Protein AF-A0A5K1GRT5-F1 (afdb_monomer)

Organism: NCBI:txid210225

Secondary structure (DSSP, 8-state):
-HHHHHHHHHHHHHHHHHTS-GGGPPP---S--S--SSHHHHHHHHHHHHHHHT-HHHHHTSHHHHHH-TTGGG---SSHHHHHHHHHHHHHHHHHHHHHHHHHHHHHSS--HHHHHHHHHHHHHHHHHHHHHHHHHHHHHH--

Structure (mmCIF, N/CA/C/O backbone):
data_AF-A0A5K1GRT5-F1
#
_entry.id   AF-A0A5K1GRT5-F1
#
loop_
_atom_site.group_PDB
_atom_site.id
_atom_site.type_symbol
_atom_site.label_atom_id
_atom_site.label_alt_id
_atom_site.label_comp_id
_atom_site.label_asym_id
_atom_site.label_entity_id
_atom_site.label_seq_id
_atom_site.pdbx_PDB_ins_code
_atom_site.Cartn_x
_atom_site.Cartn_y
_atom_site.Cartn_z
_atom_site.occupancy
_atom_site.B_iso_or_equiv
_atom_site.auth_seq_id
_atom_site.auth_comp_id
_atom_site.auth_asym_id
_atom_site.auth_atom_id
_atom_site.pdbx_PDB_model_num
ATOM 1 N N . MET A 1 1 ? 14.344 4.093 -20.153 1.00 50.66 1 MET A N 1
ATOM 2 C CA . MET A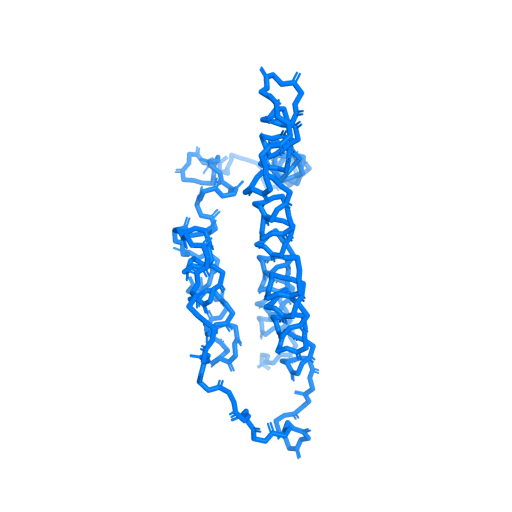 1 1 ? 13.006 4.709 -20.269 1.00 50.66 1 MET A CA 1
ATOM 3 C C . MET A 1 1 ? 11.951 3.637 -20.514 1.00 50.66 1 MET A C 1
ATOM 5 O O . MET A 1 1 ? 11.027 3.585 -19.725 1.00 50.66 1 MET A O 1
ATOM 9 N N . GLU A 1 2 ? 12.114 2.744 -21.501 1.00 59.03 2 GLU A N 1
ATOM 10 C CA . GLU A 1 2 ? 11.151 1.644 -21.741 1.00 59.03 2 GLU A CA 1
ATOM 11 C C . GLU A 1 2 ? 11.091 0.626 -20.584 1.00 59.03 2 GLU A C 1
ATOM 13 O O . GLU A 1 2 ? 10.009 0.327 -20.102 1.00 59.03 2 GLU A O 1
ATOM 18 N N . GLU A 1 3 ? 12.230 0.176 -20.042 1.00 65.88 3 GLU A N 1
ATOM 19 C CA . GLU A 1 3 ? 12.238 -0.909 -19.036 1.00 65.88 3 GLU A CA 1
ATOM 20 C C . GLU A 1 3 ? 11.541 -0.564 -17.704 1.00 65.88 3 GLU A C 1
ATOM 22 O O . GLU A 1 3 ? 10.914 -1.422 -17.088 1.00 65.88 3 GLU A O 1
ATOM 27 N N . THR A 1 4 ? 11.628 0.686 -17.242 1.00 69.12 4 THR A N 1
ATOM 28 C CA . THR A 1 4 ? 11.018 1.128 -15.975 1.00 69.12 4 THR A CA 1
ATOM 29 C C . THR A 1 4 ? 9.521 1.378 -16.120 1.00 69.12 4 THR A C 1
ATOM 31 O O . THR A 1 4 ? 8.760 1.078 -15.205 1.00 69.12 4 THR A O 1
ATOM 34 N N . ASP A 1 5 ? 9.096 1.894 -17.275 1.00 74.94 5 ASP A N 1
ATOM 35 C CA . ASP A 1 5 ? 7.680 2.066 -17.607 1.00 74.94 5 ASP A CA 1
ATOM 36 C C . ASP A 1 5 ? 7.002 0.702 -17.803 1.00 74.94 5 ASP A C 1
ATOM 38 O O . ASP A 1 5 ? 5.934 0.447 -17.250 1.00 74.94 5 ASP A O 1
ATOM 42 N N . GLU A 1 6 ? 7.674 -0.232 -18.483 1.00 81.25 6 GLU A N 1
ATOM 43 C CA . GLU A 1 6 ? 7.229 -1.622 -18.604 1.00 81.25 6 GLU A CA 1
ATOM 44 C C . GLU A 1 6 ? 7.130 -2.318 -17.240 1.00 81.25 6 GLU A C 1
ATOM 46 O O . GLU A 1 6 ? 6.136 -2.994 -16.973 1.00 81.25 6 GLU A O 1
ATOM 51 N N . PHE A 1 7 ? 8.109 -2.113 -16.353 1.00 81.38 7 PHE A N 1
ATOM 52 C CA . PHE A 1 7 ? 8.089 -2.644 -14.988 1.00 81.38 7 PHE A CA 1
ATOM 53 C C . PHE A 1 7 ? 6.919 -2.089 -14.163 1.00 81.38 7 PHE A C 1
ATOM 55 O O . PHE A 1 7 ? 6.160 -2.850 -13.563 1.00 81.38 7 PHE A O 1
ATOM 62 N N . VAL A 1 8 ? 6.713 -0.770 -14.165 1.00 82.25 8 VAL A N 1
ATOM 63 C CA . VAL A 1 8 ? 5.574 -0.136 -13.478 1.00 82.25 8 VAL A CA 1
ATOM 64 C C . VAL A 1 8 ? 4.254 -0.653 -14.043 1.00 82.25 8 VAL A C 1
ATOM 66 O O . VAL A 1 8 ? 3.364 -1.052 -13.288 1.00 82.25 8 VAL A O 1
ATOM 69 N N . ARG A 1 9 ? 4.146 -0.736 -15.370 1.00 85.31 9 ARG A N 1
ATOM 70 C CA . ARG A 1 9 ? 2.968 -1.268 -16.050 1.00 85.31 9 ARG A CA 1
ATOM 71 C C . ARG A 1 9 ? 2.695 -2.724 -15.681 1.00 85.31 9 ARG A C 1
ATOM 73 O O . ARG A 1 9 ? 1.536 -3.115 -15.528 1.00 85.31 9 ARG A O 1
ATOM 80 N N . GLU A 1 10 ? 3.733 -3.539 -15.537 1.00 85.62 10 GLU A N 1
ATOM 81 C CA . GLU A 1 10 ? 3.611 -4.922 -15.083 1.00 85.62 10 GLU A CA 1
ATOM 82 C C . GLU A 1 10 ? 3.020 -4.992 -13.669 1.00 85.62 10 GLU A C 1
ATOM 84 O O . GLU A 1 10 ? 2.064 -5.739 -13.434 1.00 85.62 10 GLU A O 1
ATOM 89 N N . LEU A 1 11 ? 3.531 -4.174 -12.749 1.00 85.12 11 LEU A N 1
ATOM 90 C CA . LEU A 1 11 ? 3.060 -4.100 -11.366 1.00 85.12 11 LEU A CA 1
ATOM 91 C C . LEU A 1 11 ? 1.596 -3.648 -11.279 1.00 85.12 11 LEU A C 1
ATOM 93 O O . LEU A 1 11 ? 0.799 -4.272 -10.574 1.00 85.12 11 LEU A O 1
ATOM 97 N N . GLU A 1 12 ? 1.206 -2.628 -12.046 1.00 87.12 12 GLU A N 1
ATOM 98 C CA . GLU A 1 12 ? -0.188 -2.178 -12.153 1.00 87.12 12 GLU A CA 1
ATOM 99 C C . GLU A 1 12 ? -1.119 -3.309 -12.610 1.00 87.12 12 GLU A C 1
ATOM 101 O O . GLU A 1 12 ? -2.167 -3.560 -12.006 1.00 87.12 12 GLU A O 1
ATOM 106 N N . LEU A 1 13 ? -0.734 -4.029 -13.670 1.00 87.44 13 LEU A N 1
ATOM 107 C CA . LEU A 1 13 ? -1.527 -5.134 -14.208 1.00 87.44 13 LEU A CA 1
ATOM 108 C C . LEU A 1 13 ? -1.648 -6.288 -13.210 1.00 87.44 13 LEU A C 1
ATOM 110 O O . LEU A 1 13 ? -2.700 -6.933 -13.145 1.00 87.44 13 LEU A O 1
ATOM 114 N N . ARG A 1 14 ? -0.598 -6.560 -12.431 1.00 87.38 14 ARG A N 1
ATOM 115 C CA . ARG A 1 14 ? -0.609 -7.573 -11.367 1.00 87.38 14 ARG A CA 1
ATOM 116 C C . ARG A 1 14 ? -1.555 -7.190 -10.236 1.00 87.38 14 ARG A C 1
ATOM 118 O O . ARG A 1 14 ? -2.437 -7.981 -9.903 1.00 87.38 14 ARG A O 1
ATOM 125 N N . LEU A 1 15 ? -1.473 -5.959 -9.736 1.00 86.75 15 LEU A N 1
ATOM 126 C CA . LEU A 1 15 ? -2.410 -5.445 -8.732 1.00 86.75 15 LEU A CA 1
ATOM 127 C C . LEU A 1 15 ? -3.862 -5.497 -9.228 1.00 86.75 15 LEU A C 1
ATOM 129 O O . LEU A 1 15 ? -4.752 -5.943 -8.501 1.00 86.75 15 LEU A O 1
ATOM 133 N N . LEU A 1 16 ? -4.109 -5.134 -10.490 1.00 85.88 16 LEU A N 1
ATOM 134 C CA . LEU A 1 16 ? -5.443 -5.216 -11.082 1.00 85.88 16 LEU A CA 1
ATOM 135 C C . LEU A 1 16 ? -5.965 -6.660 -11.121 1.00 85.88 16 LEU A C 1
ATOM 137 O O . LEU A 1 16 ? -7.137 -6.900 -10.825 1.00 85.88 16 LEU A O 1
ATOM 141 N N . ARG A 1 17 ? -5.116 -7.650 -11.425 1.00 84.31 17 ARG A N 1
ATOM 142 C CA . ARG A 1 17 ? -5.506 -9.073 -11.396 1.00 84.31 17 ARG A CA 1
ATOM 143 C C . ARG A 1 17 ? -5.926 -9.537 -10.003 1.00 84.31 17 ARG A C 1
ATOM 145 O O . ARG A 1 17 ? -6.807 -10.392 -9.912 1.00 84.31 17 ARG A O 1
ATOM 152 N N . CYS A 1 18 ? -5.365 -8.973 -8.934 1.00 81.81 18 CYS A N 1
ATOM 153 C CA . CYS A 1 18 ? -5.755 -9.314 -7.562 1.00 81.81 18 CYS A CA 1
ATOM 154 C C . CYS A 1 18 ? -7.216 -8.945 -7.254 1.00 81.81 18 CYS A C 1
ATOM 156 O O . CYS A 1 18 ? -7.860 -9.638 -6.465 1.00 81.81 18 CYS A O 1
ATOM 158 N N . SER A 1 19 ? -7.766 -7.932 -7.934 1.00 79.56 19 SER A N 1
ATOM 159 C CA . SER A 1 19 ? -9.181 -7.542 -7.827 1.00 79.56 19 SER A CA 1
ATOM 160 C C . SER A 1 19 ? -10.150 -8.503 -8.532 1.00 79.56 19 SER A C 1
ATOM 162 O O . SER A 1 19 ? -11.360 -8.444 -8.312 1.00 79.56 19 SER A O 1
ATOM 164 N N . LEU A 1 20 ? -9.643 -9.412 -9.375 1.00 80.44 20 LEU A N 1
ATOM 165 C CA . LEU A 1 20 ? -10.467 -10.394 -10.072 1.00 80.44 20 LEU A CA 1
ATOM 166 C C . LEU A 1 20 ? -10.720 -11.628 -9.191 1.00 80.44 20 LEU A C 1
ATOM 168 O O . LEU A 1 20 ? -9.821 -12.075 -8.463 1.00 80.44 20 LEU A O 1
ATOM 172 N N . PRO A 1 21 ? -11.914 -12.245 -9.294 1.00 74.56 21 PRO A N 1
ATOM 173 C CA . PRO A 1 21 ? -12.200 -13.486 -8.589 1.00 74.56 21 PRO A CA 1
ATOM 174 C C . PRO A 1 21 ? -11.215 -14.587 -9.020 1.00 74.56 21 PRO A C 1
ATOM 176 O O . PRO A 1 21 ? -10.859 -14.637 -10.202 1.00 74.56 21 PRO A O 1
ATOM 179 N N . PRO A 1 22 ? -10.810 -15.501 -8.113 1.00 71.06 22 PRO A N 1
ATOM 180 C CA . PRO A 1 22 ? -9.784 -16.515 -8.382 1.00 71.06 22 PRO A CA 1
ATOM 181 C C . PRO A 1 22 ? -10.032 -17.314 -9.667 1.00 71.06 22 PRO A C 1
ATOM 183 O O . PRO A 1 22 ? -9.111 -17.544 -10.442 1.00 71.06 22 PRO A O 1
ATOM 186 N N . SER A 1 23 ? -11.295 -17.640 -9.955 1.00 67.06 23 SER A N 1
ATOM 187 C CA . SER A 1 23 ? -11.719 -18.394 -11.144 1.00 67.06 23 SER A CA 1
ATOM 188 C C . SER A 1 23 ? -11.493 -17.669 -12.477 1.00 67.06 23 SER A C 1
ATOM 190 O O . SER A 1 23 ? -11.604 -18.288 -13.531 1.00 67.06 23 SER A O 1
ATOM 192 N N . ARG A 1 24 ? -11.238 -16.355 -12.452 1.00 68.19 24 ARG A N 1
ATOM 193 C CA . ARG A 1 24 ? -10.983 -15.515 -13.634 1.00 68.19 24 ARG A CA 1
ATOM 194 C C . ARG A 1 24 ? -9.557 -14.974 -13.675 1.00 68.19 24 ARG A C 1
ATOM 196 O O . ARG A 1 24 ? -9.246 -14.197 -14.576 1.00 68.19 24 ARG A O 1
ATOM 203 N N . ARG A 1 25 ? -8.699 -15.344 -12.719 1.00 66.50 25 ARG A N 1
ATOM 204 C CA . ARG A 1 25 ? -7.303 -14.907 -12.726 1.00 66.50 25 ARG A CA 1
ATOM 205 C C . ARG A 1 25 ? -6.548 -15.697 -13.796 1.00 66.50 25 ARG A C 1
ATOM 207 O O . ARG A 1 25 ? -6.466 -16.920 -13.682 1.00 66.50 25 ARG A O 1
ATOM 214 N N . PRO A 1 26 ? -6.010 -15.042 -14.838 1.00 65.06 26 PRO A N 1
ATOM 215 C CA . PRO A 1 26 ? -5.103 -15.727 -15.745 1.00 65.06 26 PRO A CA 1
ATOM 216 C C . PRO A 1 26 ? -3.877 -16.214 -14.951 1.00 65.06 26 PRO A C 1
ATOM 218 O O . PRO A 1 26 ? -3.469 -15.525 -14.008 1.00 65.06 26 PRO A O 1
ATOM 221 N N . PRO A 1 27 ? -3.287 -17.376 -15.293 1.00 62.34 27 PRO A N 1
ATOM 222 C CA . PRO A 1 27 ? -2.042 -17.817 -14.670 1.00 62.34 27 PRO A CA 1
ATOM 223 C C . PRO A 1 27 ? -1.005 -16.708 -14.834 1.00 62.34 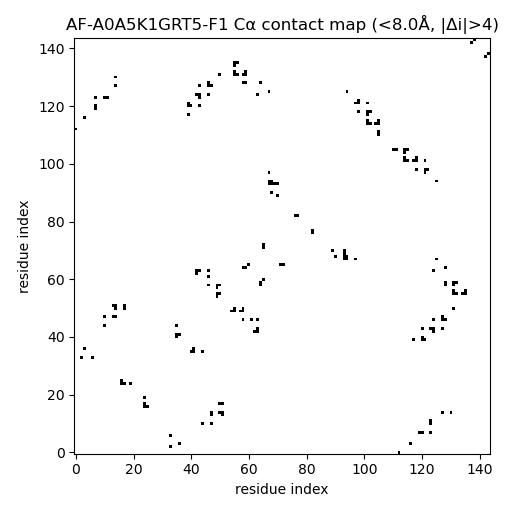27 PRO A C 1
ATOM 225 O O . PRO A 1 27 ? -0.859 -16.192 -15.943 1.00 62.34 27 PRO A O 1
ATOM 228 N N . SER A 1 28 ? -0.339 -16.310 -13.742 1.00 59.66 28 SER A N 1
ATOM 229 C CA . SER A 1 28 ? 0.689 -15.269 -13.812 1.00 59.66 28 SER A CA 1
ATOM 230 C C . SER A 1 28 ? 1.786 -15.747 -14.765 1.00 59.66 28 SER A C 1
ATOM 232 O O . SER A 1 28 ? 2.448 -16.740 -14.458 1.00 59.66 28 SER A O 1
ATOM 234 N N . PRO A 1 29 ? 1.982 -15.102 -15.929 1.00 57.09 29 PRO A N 1
ATOM 235 C CA . PRO A 1 29 ? 3.020 -15.525 -16.864 1.00 57.09 29 PRO A CA 1
ATOM 236 C C . PRO A 1 29 ? 4.430 -15.157 -16.377 1.00 57.09 29 PRO A C 1
ATOM 238 O O . PRO A 1 29 ? 5.411 -15.540 -17.010 1.00 57.09 29 PRO A O 1
ATOM 241 N N . TYR A 1 30 ? 4.536 -14.402 -15.280 1.00 52.34 30 TYR A N 1
ATOM 242 C CA . TYR A 1 30 ? 5.727 -13.640 -14.944 1.00 52.34 30 TYR A CA 1
ATOM 243 C C . TYR A 1 30 ? 6.129 -13.912 -13.492 1.00 52.34 30 TYR A C 1
ATOM 245 O O . TYR A 1 30 ? 5.559 -13.375 -12.548 1.00 52.34 30 TYR A O 1
ATOM 253 N N . ALA A 1 31 ? 7.109 -14.798 -13.320 1.00 51.56 31 ALA A N 1
ATOM 254 C CA . ALA A 1 31 ? 8.131 -14.565 -12.312 1.00 51.56 31 ALA A CA 1
ATOM 255 C C . ALA A 1 31 ? 9.073 -13.534 -12.950 1.00 51.56 31 ALA A C 1
ATOM 257 O O . ALA A 1 31 ? 9.633 -13.822 -14.012 1.00 51.56 31 ALA A O 1
ATOM 258 N N . SER A 1 32 ? 9.128 -12.328 -12.383 1.00 54.44 32 SER A N 1
ATOM 259 C CA . SER A 1 32 ? 9.747 -11.120 -12.937 1.00 54.44 32 SER A CA 1
ATOM 260 C C . SER A 1 32 ? 11.070 -11.420 -13.659 1.00 54.44 32 SER A C 1
ATOM 262 O O . SER A 1 32 ? 12.031 -11.904 -13.061 1.00 54.44 32 SER A O 1
ATOM 264 N N . ARG A 1 33 ? 11.113 -11.183 -14.980 1.00 51.31 33 ARG A N 1
ATOM 265 C CA . ARG A 1 33 ? 12.360 -11.199 -15.780 1.00 51.31 33 ARG A CA 1
ATOM 266 C C . ARG A 1 33 ? 13.061 -9.839 -15.786 1.00 51.31 33 ARG A C 1
ATOM 268 O O . ARG A 1 33 ? 14.157 -9.719 -16.323 1.00 51.31 33 ARG A O 1
ATOM 275 N N . THR A 1 34 ? 12.431 -8.835 -15.203 1.00 54.69 34 THR A N 1
ATOM 276 C CA . THR A 1 34 ? 12.922 -7.476 -15.028 1.00 54.69 34 THR A CA 1
ATOM 277 C C . THR A 1 34 ? 13.705 -7.421 -13.720 1.00 54.69 34 THR A C 1
ATOM 279 O O . THR A 1 34 ? 13.170 -7.681 -12.644 1.00 54.69 34 THR A O 1
ATOM 282 N N . ASN A 1 35 ? 15.012 -7.156 -13.814 1.00 54.75 35 ASN A N 1
ATOM 283 C CA . ASN A 1 35 ? 15.827 -6.890 -12.631 1.00 54.75 35 ASN A CA 1
ATOM 284 C C . ASN A 1 35 ? 15.221 -5.664 -11.933 1.00 54.75 35 ASN A C 1
ATOM 286 O O . ASN A 1 35 ? 15.104 -4.626 -12.588 1.00 54.75 35 ASN A O 1
ATOM 290 N N . PRO A 1 36 ? 14.833 -5.747 -10.649 1.00 56.53 36 PRO A N 1
ATOM 291 C CA . PRO A 1 36 ? 14.323 -4.585 -9.941 1.00 56.53 36 PRO A CA 1
ATOM 292 C C . PRO A 1 36 ? 15.392 -3.492 -9.994 1.00 56.53 36 PRO A C 1
ATOM 294 O O . PRO A 1 36 ? 16.538 -3.708 -9.592 1.00 56.53 36 PRO A O 1
ATOM 297 N N . ALA A 1 37 ? 15.028 -2.339 -10.552 1.00 55.81 37 ALA A N 1
ATOM 298 C CA . ALA A 1 37 ? 15.912 -1.197 -10.754 1.00 55.81 37 ALA A CA 1
ATOM 299 C C . ALA A 1 37 ? 16.226 -0.495 -9.414 1.00 55.81 37 ALA A C 1
ATOM 301 O O . ALA A 1 37 ? 15.839 0.647 -9.188 1.00 55.81 37 ALA A O 1
ATOM 302 N N . GLY A 1 38 ? 16.893 -1.198 -8.494 1.00 67.25 38 GLY A N 1
ATOM 303 C CA . GLY A 1 38 ? 17.284 -0.702 -7.174 1.00 67.25 38 GLY A CA 1
ATOM 304 C C . GLY A 1 38 ? 16.491 -1.290 -6.001 1.00 67.25 38 GLY A C 1
ATOM 305 O O . GLY A 1 38 ? 15.596 -2.121 -6.160 1.00 67.25 38 GLY A O 1
ATOM 306 N N . SER A 1 39 ? 16.842 -0.848 -4.788 1.00 77.69 39 SER A N 1
ATOM 307 C CA . SER A 1 39 ? 16.275 -1.339 -3.521 1.00 77.69 39 SER A CA 1
ATOM 308 C C . SER A 1 39 ? 14.762 -1.119 -3.407 1.00 77.69 39 SER A C 1
ATOM 310 O O . SER A 1 39 ? 14.060 -1.985 -2.891 1.00 77.69 39 SER A O 1
ATOM 312 N N . LEU A 1 40 ? 14.246 -0.005 -3.934 1.00 80.06 40 LEU A N 1
ATOM 313 C CA . LEU A 1 40 ? 12.813 0.308 -3.957 1.00 80.06 40 LEU A CA 1
ATOM 314 C C . LEU A 1 40 ? 12.022 -0.619 -4.890 1.00 80.06 40 LEU A C 1
ATOM 316 O O . LEU A 1 40 ? 10.913 -1.023 -4.545 1.00 80.06 40 LEU A O 1
ATOM 320 N N . GLY A 1 41 ? 12.607 -1.033 -6.018 1.00 81.25 41 GLY A N 1
ATOM 321 C CA . GLY A 1 41 ? 11.993 -2.017 -6.914 1.00 81.25 41 GLY A CA 1
ATOM 322 C C . GLY A 1 41 ? 11.797 -3.377 -6.237 1.00 81.25 41 GLY A C 1
ATOM 323 O O . GLY A 1 41 ? 10.728 -3.972 -6.359 1.00 81.25 41 GLY A O 1
ATOM 324 N N . CYS A 1 42 ? 12.784 -3.835 -5.456 1.00 84.12 42 CYS A N 1
ATOM 325 C CA . CYS A 1 42 ? 12.667 -5.070 -4.670 1.00 84.12 42 CYS A CA 1
ATOM 326 C C . CYS A 1 42 ? 11.530 -4.991 -3.643 1.00 84.12 42 CYS A C 1
ATOM 328 O O . CYS A 1 42 ? 10.769 -5.945 -3.500 1.00 84.12 42 CYS A O 1
ATOM 330 N N . LEU A 1 43 ? 11.402 -3.850 -2.957 1.00 87.06 43 LEU A N 1
ATOM 331 C CA . LEU A 1 43 ? 10.352 -3.626 -1.959 1.00 87.06 43 LEU A CA 1
ATOM 332 C C . LEU A 1 43 ? 8.951 -3.670 -2.581 1.00 87.06 43 LEU A C 1
ATOM 334 O O . LEU A 1 43 ? 8.038 -4.252 -1.998 1.00 87.06 43 LEU A O 1
ATOM 338 N N . VAL A 1 44 ? 8.777 -3.087 -3.773 1.00 88.19 44 VAL A N 1
ATOM 339 C CA . VAL A 1 44 ? 7.500 -3.158 -4.501 1.00 88.19 44 VAL A CA 1
ATOM 340 C C . VAL A 1 44 ? 7.171 -4.588 -4.898 1.00 88.19 44 VAL A C 1
ATOM 342 O O . VAL A 1 44 ? 6.043 -5.033 -4.705 1.00 88.19 44 VAL A O 1
ATOM 345 N N . GLU A 1 45 ? 8.142 -5.305 -5.454 1.00 88.00 45 GLU A N 1
ATOM 346 C CA . GLU A 1 45 ? 7.956 -6.684 -5.900 1.00 88.00 45 GLU A CA 1
ATOM 347 C C . GLU A 1 45 ? 7.539 -7.609 -4.756 1.00 88.00 45 GLU A C 1
ATOM 349 O O . GLU A 1 45 ? 6.573 -8.371 -4.873 1.00 88.00 45 GLU A O 1
ATOM 354 N N . GLU A 1 46 ? 8.214 -7.491 -3.612 1.00 89.75 46 GLU A N 1
ATOM 355 C CA . GLU A 1 46 ? 7.854 -8.221 -2.403 1.00 89.75 46 GLU A CA 1
ATOM 356 C C . GLU A 1 46 ? 6.422 -7.894 -1.967 1.00 89.75 46 GLU A C 1
ATOM 358 O O . GLU A 1 46 ? 5.609 -8.806 -1.776 1.00 89.75 46 GLU A O 1
ATOM 363 N N . LEU A 1 47 ? 6.083 -6.605 -1.892 1.00 91.06 47 LEU A N 1
ATOM 364 C CA . LEU A 1 47 ? 4.765 -6.143 -1.474 1.00 91.06 47 LEU A CA 1
ATOM 365 C C . LEU A 1 47 ? 3.652 -6.656 -2.402 1.00 91.06 47 LEU A C 1
ATOM 367 O O . LEU A 1 47 ? 2.644 -7.183 -1.928 1.00 91.06 47 LEU A O 1
ATOM 371 N N . VAL A 1 48 ? 3.838 -6.566 -3.722 1.00 90.06 48 VAL A N 1
ATOM 372 C CA . VAL A 1 48 ? 2.874 -7.079 -4.709 1.00 90.06 48 VAL A CA 1
ATOM 373 C C . VAL A 1 48 ? 2.744 -8.598 -4.601 1.00 90.06 48 VAL A C 1
ATOM 375 O O . VAL A 1 48 ? 1.626 -9.113 -4.649 1.00 90.06 48 VAL A O 1
ATOM 378 N N . SER A 1 49 ? 3.842 -9.322 -4.364 1.00 89.31 49 SER A N 1
ATOM 379 C CA . SER A 1 49 ? 3.798 -10.777 -4.178 1.00 89.31 49 SER A CA 1
ATOM 380 C C . SER A 1 49 ? 2.973 -11.199 -2.951 1.00 89.31 49 SER A C 1
ATOM 382 O O . SER A 1 49 ? 2.283 -12.221 -2.989 1.00 89.31 49 SER A O 1
ATOM 384 N N . LEU A 1 50 ? 3.001 -10.412 -1.866 1.00 90.69 50 LEU A N 1
ATOM 385 C CA . LEU A 1 50 ? 2.182 -10.646 -0.671 1.00 90.69 50 LEU A CA 1
ATOM 386 C C . LEU A 1 50 ? 0.698 -10.395 -0.960 1.00 90.69 50 LEU A C 1
ATOM 388 O O . LEU A 1 50 ? -0.153 -11.193 -0.560 1.00 90.69 50 LEU A O 1
ATOM 392 N N . ILE A 1 51 ? 0.385 -9.338 -1.716 1.00 91.12 51 ILE A N 1
ATOM 393 C CA . ILE A 1 51 ? -0.985 -9.023 -2.147 1.00 91.12 51 ILE A CA 1
ATOM 394 C C . ILE A 1 51 ? -1.538 -10.136 -3.051 1.00 91.12 51 ILE A C 1
ATOM 396 O O . ILE A 1 51 ? -2.672 -10.574 -2.863 1.00 91.12 51 ILE A O 1
ATOM 400 N N . GLU A 1 52 ? -0.745 -10.649 -3.993 1.00 89.19 52 GLU A N 1
ATOM 401 C CA . GLU A 1 52 ? -1.151 -11.745 -4.887 1.00 89.19 52 GLU A CA 1
ATOM 402 C C . GLU A 1 52 ? -1.492 -13.037 -4.128 1.00 89.19 52 GLU A C 1
ATOM 404 O O . GLU A 1 52 ? -2.435 -13.746 -4.501 1.00 89.19 52 GLU A O 1
ATOM 409 N N . LYS A 1 53 ? -0.764 -13.321 -3.041 1.00 88.44 53 LYS A N 1
ATOM 410 C CA . LYS A 1 53 ? -1.010 -14.463 -2.144 1.00 88.44 53 LYS A CA 1
ATOM 411 C C . LYS A 1 53 ? -2.216 -14.266 -1.220 1.00 88.44 53 LYS A C 1
ATOM 413 O O . LYS A 1 53 ? -2.662 -15.231 -0.606 1.00 88.44 53 LYS A O 1
ATOM 418 N N . GLY A 1 54 ? -2.754 -13.050 -1.126 1.00 88.50 54 GLY A N 1
ATOM 419 C CA . GLY A 1 54 ? -3.813 -12.703 -0.178 1.00 88.50 54 GLY A CA 1
ATOM 420 C C . GLY A 1 54 ? -3.316 -12.440 1.247 1.00 88.50 54 GLY A C 1
ATOM 421 O O . GLY A 1 54 ? -4.127 -12.325 2.162 1.00 88.50 54 GLY A O 1
ATOM 422 N N . SER A 1 55 ? -2.001 -12.322 1.455 1.00 91.00 55 SER A N 1
ATOM 423 C CA . SER A 1 55 ? -1.390 -12.015 2.753 1.00 91.00 55 SER A CA 1
ATOM 424 C C . SER A 1 55 ? -1.394 -10.503 3.022 1.00 91.00 55 SER A C 1
ATOM 426 O O . SER A 1 55 ? -0.345 -9.880 3.184 1.00 91.00 55 SER A O 1
ATOM 428 N N . TYR A 1 56 ? -2.572 -9.871 3.049 1.00 91.94 56 TYR A N 1
ATOM 429 C CA . TYR A 1 56 ? -2.668 -8.404 3.126 1.00 91.94 56 TYR A CA 1
ATOM 430 C C . TYR A 1 56 ? -2.174 -7.825 4.460 1.00 91.94 56 TYR A C 1
ATOM 432 O O . TYR A 1 56 ? -1.585 -6.750 4.480 1.00 91.94 56 TYR A O 1
ATOM 440 N N . ALA A 1 57 ? -2.371 -8.534 5.576 1.00 90.00 57 ALA A N 1
ATOM 441 C CA . ALA A 1 57 ? -1.852 -8.101 6.876 1.00 90.00 57 ALA A CA 1
ATOM 442 C C . ALA A 1 57 ? -0.314 -8.093 6.897 1.00 90.00 57 ALA A C 1
ATOM 444 O O . ALA A 1 57 ? 0.290 -7.132 7.367 1.00 90.00 57 ALA A O 1
ATOM 445 N N . GLU A 1 58 ? 0.312 -9.125 6.320 1.00 92.00 58 GLU A N 1
ATOM 446 C CA . GLU A 1 58 ? 1.770 -9.191 6.173 1.00 92.00 58 GLU A CA 1
ATOM 447 C C . GLU A 1 58 ? 2.272 -8.051 5.279 1.00 92.00 58 GLU A C 1
ATOM 449 O O . GLU A 1 58 ? 3.214 -7.359 5.657 1.00 92.00 58 GLU A O 1
ATOM 454 N N . ALA A 1 59 ? 1.581 -7.779 4.163 1.00 93.19 59 ALA A N 1
ATOM 455 C CA . ALA A 1 59 ? 1.883 -6.662 3.266 1.00 93.19 59 ALA A CA 1
ATOM 456 C C . ALA A 1 59 ? 1.877 -5.302 3.991 1.00 93.19 59 ALA A C 1
ATOM 458 O O . ALA A 1 59 ? 2.793 -4.501 3.812 1.00 93.19 59 ALA A O 1
ATOM 459 N N . LEU A 1 60 ? 0.896 -5.054 4.863 1.00 92.25 60 LEU A N 1
ATOM 460 C CA . LEU A 1 60 ? 0.802 -3.815 5.650 1.00 92.25 60 LEU A CA 1
ATOM 461 C C . LEU A 1 60 ? 1.829 -3.726 6.787 1.00 92.25 60 LEU A C 1
ATOM 463 O O . LEU A 1 60 ? 2.103 -2.637 7.277 1.00 92.25 60 LEU A O 1
ATOM 467 N N . SER A 1 61 ? 2.407 -4.856 7.193 1.00 91.56 61 SER A N 1
ATOM 468 C CA . SER A 1 61 ? 3.491 -4.932 8.181 1.00 91.56 61 SER A CA 1
ATOM 469 C C . SER A 1 61 ? 4.885 -5.058 7.553 1.00 91.56 61 SER A C 1
ATOM 471 O O . SER A 1 61 ? 5.857 -5.316 8.265 1.00 91.56 61 SER A O 1
ATOM 473 N N . SER A 1 62 ? 4.988 -4.937 6.229 1.00 92.12 62 SER A N 1
ATOM 474 C CA . SER A 1 62 ? 6.251 -5.055 5.498 1.00 92.12 62 SER A CA 1
ATOM 475 C C . SER A 1 62 ? 7.149 -3.836 5.711 1.00 92.12 62 SER A C 1
ATOM 477 O O . SER A 1 62 ? 6.688 -2.754 6.081 1.00 92.12 62 SER A O 1
ATOM 479 N N . ASP A 1 63 ? 8.439 -3.988 5.415 1.00 89.94 63 ASP A N 1
ATOM 480 C CA . ASP A 1 63 ? 9.390 -2.872 5.468 1.00 89.94 63 ASP A CA 1
ATOM 481 C C . ASP A 1 63 ? 9.010 -1.750 4.496 1.00 89.94 63 ASP A C 1
ATOM 483 O O . ASP A 1 63 ? 9.151 -0.574 4.825 1.00 89.94 63 ASP A O 1
ATOM 487 N N . ALA A 1 64 ? 8.428 -2.097 3.345 1.00 89.75 64 ALA A N 1
ATOM 488 C CA . ALA A 1 64 ? 7.864 -1.135 2.405 1.00 89.75 64 ALA A CA 1
ATOM 489 C C . ALA A 1 64 ? 6.791 -0.252 3.066 1.00 89.75 64 ALA A C 1
ATOM 491 O O . ALA A 1 64 ? 6.827 0.973 2.942 1.00 89.75 64 ALA A O 1
ATOM 492 N N . ALA A 1 65 ? 5.866 -0.862 3.813 1.00 91.00 65 ALA A N 1
ATOM 493 C CA . ALA A 1 65 ? 4.822 -0.136 4.524 1.00 91.00 65 ALA A CA 1
ATOM 494 C C . ALA A 1 65 ? 5.387 0.731 5.657 1.00 91.00 65 ALA A C 1
ATOM 496 O O . ALA A 1 65 ? 4.962 1.874 5.794 1.00 91.00 65 ALA A O 1
ATOM 497 N N . ARG A 1 66 ? 6.381 0.243 6.412 1.00 91.62 66 ARG A N 1
ATOM 498 C CA . ARG A 1 66 ? 7.053 1.026 7.469 1.00 91.62 66 ARG A CA 1
ATOM 499 C C . ARG A 1 66 ? 7.811 2.232 6.926 1.00 91.62 66 ARG A C 1
ATOM 501 O O . ARG A 1 66 ? 7.829 3.278 7.562 1.00 91.62 66 ARG A O 1
ATOM 508 N N . ILE A 1 67 ? 8.429 2.100 5.753 1.00 90.50 67 ILE A N 1
ATOM 509 C CA . ILE A 1 67 ? 9.136 3.209 5.104 1.00 90.50 67 ILE A CA 1
ATOM 510 C C . ILE A 1 67 ? 8.153 4.315 4.693 1.00 90.50 67 ILE A C 1
ATOM 512 O O . ILE A 1 67 ? 8.454 5.494 4.866 1.00 90.50 67 ILE A O 1
ATOM 516 N N . VAL A 1 68 ? 6.988 3.950 4.145 1.00 91.50 68 VAL A N 1
ATOM 517 C CA . VAL A 1 68 ? 5.970 4.925 3.716 1.00 91.50 68 VAL A CA 1
ATOM 518 C C . VAL A 1 68 ? 5.202 5.499 4.908 1.00 91.50 68 VAL A C 1
ATOM 520 O O . VAL A 1 68 ? 4.897 6.687 4.920 1.00 91.50 68 VAL A O 1
ATOM 523 N N . LEU A 1 69 ? 4.888 4.674 5.906 1.00 91.31 69 LEU A N 1
ATOM 524 C CA . LEU A 1 69 ? 4.114 5.022 7.099 1.00 91.31 69 LEU A CA 1
ATOM 525 C C . LEU A 1 69 ? 5.026 5.057 8.333 1.00 91.31 69 LEU A C 1
ATOM 527 O O . LEU A 1 69 ? 4.803 4.342 9.309 1.00 91.31 69 LEU A O 1
ATOM 531 N N . ASP A 1 70 ? 6.051 5.907 8.282 1.00 88.81 70 ASP A N 1
ATOM 532 C CA . ASP A 1 70 ? 7.097 6.043 9.309 1.00 88.81 70 ASP A CA 1
ATOM 533 C C . ASP A 1 70 ? 6.565 6.310 10.731 1.00 88.81 70 ASP A C 1
ATOM 535 O O . ASP A 1 70 ? 7.191 5.939 11.723 1.00 88.81 70 ASP A O 1
ATOM 539 N N . PHE A 1 71 ? 5.388 6.921 10.845 1.00 87.50 71 PHE A N 1
ATOM 540 C CA . PHE A 1 71 ? 4.737 7.217 12.120 1.00 87.50 71 PHE A CA 1
ATOM 541 C C . PHE A 1 71 ? 4.052 6.005 12.777 1.00 87.50 71 PHE A C 1
ATOM 543 O O . PHE A 1 71 ? 3.719 6.071 13.963 1.00 87.50 71 PHE A O 1
ATOM 550 N N . ALA A 1 72 ? 3.804 4.920 12.033 1.00 85.69 72 ALA A N 1
ATOM 551 C CA . ALA A 1 72 ? 2.923 3.836 12.466 1.00 85.69 72 ALA A CA 1
ATOM 552 C C . ALA A 1 72 ? 3.430 3.109 13.723 1.00 85.69 72 ALA A C 1
ATOM 554 O O . ALA A 1 72 ? 2.639 2.836 14.625 1.00 85.69 72 ALA A O 1
ATOM 555 N N . ASP A 1 73 ? 4.739 2.863 13.829 1.00 82.06 73 ASP A N 1
ATOM 556 C CA . ASP A 1 73 ? 5.342 2.168 14.979 1.00 82.06 73 ASP A CA 1
ATOM 557 C C . ASP A 1 73 ? 5.275 2.993 16.282 1.00 82.06 73 ASP A C 1
ATOM 559 O O . ASP A 1 73 ? 5.339 2.444 17.382 1.00 82.06 73 ASP A O 1
ATOM 563 N N . GLY A 1 74 ? 5.140 4.319 16.170 1.00 79.88 74 GLY A N 1
ATOM 564 C CA . GLY A 1 74 ? 5.038 5.242 17.303 1.00 79.88 74 GLY A CA 1
ATOM 565 C C . GLY A 1 74 ? 3.607 5.658 17.654 1.00 79.88 74 GLY A C 1
ATOM 566 O O . GLY A 1 74 ? 3.415 6.433 18.593 1.00 79.88 74 GLY A O 1
ATOM 567 N N . TRP A 1 75 ? 2.605 5.188 16.906 1.00 81.25 75 TRP A N 1
ATOM 568 C CA . TRP A 1 75 ? 1.229 5.652 17.046 1.00 81.25 75 TRP A CA 1
ATOM 569 C C . TRP A 1 75 ? 0.543 5.075 18.293 1.00 81.25 75 TRP A C 1
ATOM 571 O O . TRP A 1 75 ? 0.479 3.860 18.480 1.00 81.25 75 TRP A O 1
ATOM 581 N N . GLN A 1 76 ? -0.024 5.945 19.137 1.00 76.31 76 GLN A N 1
ATOM 582 C CA . GLN A 1 76 ? -0.758 5.552 20.346 1.00 76.31 76 GLN A CA 1
ATOM 583 C C . GLN A 1 76 ? -2.236 5.944 20.242 1.00 76.31 76 GLN A C 1
ATOM 585 O O . GLN A 1 76 ? -2.579 7.103 20.010 1.00 76.31 76 GLN A O 1
ATOM 590 N N . PHE A 1 77 ? -3.131 4.975 20.444 1.00 69.62 77 PHE A N 1
ATOM 591 C CA . PHE A 1 77 ? -4.576 5.203 20.429 1.00 69.62 77 PHE A CA 1
ATOM 592 C C . PHE A 1 77 ? -5.075 5.630 21.814 1.00 69.62 77 PHE A C 1
ATOM 594 O O . PHE A 1 77 ? -5.457 4.792 22.626 1.00 69.62 77 PHE A O 1
ATOM 601 N N . GLU A 1 78 ? -5.105 6.936 22.086 1.00 65.56 78 GLU A N 1
ATOM 602 C CA . GLU A 1 78 ? -5.628 7.451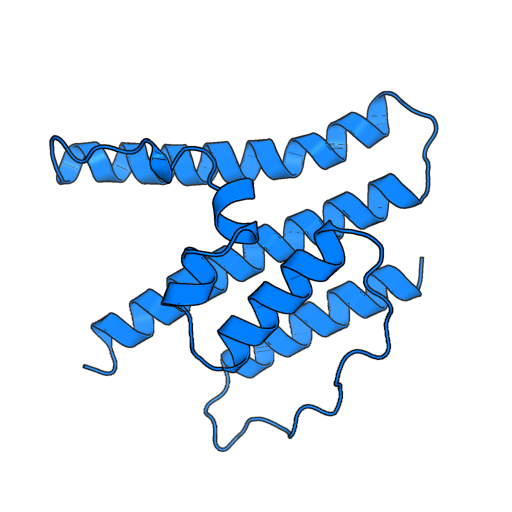 23.363 1.00 65.56 78 GLU A CA 1
ATOM 603 C C . GLU A 1 78 ? -7.158 7.668 23.355 1.00 65.56 78 GLU A C 1
ATOM 605 O O . GLU A 1 78 ? -7.809 7.447 24.371 1.00 65.56 78 GLU A O 1
ATOM 610 N N . ASN A 1 79 ? -7.768 8.063 22.223 1.00 59.44 79 ASN A N 1
ATOM 611 C CA . ASN A 1 79 ? -9.221 8.300 22.102 1.00 59.44 79 ASN A CA 1
ATOM 612 C C . ASN A 1 79 ? -9.753 8.001 20.686 1.00 59.44 79 ASN A C 1
ATOM 614 O O . ASN A 1 79 ? -9.592 8.809 19.774 1.00 59.44 79 ASN A O 1
ATOM 618 N N . ALA A 1 80 ? -10.456 6.878 20.504 1.00 62.31 80 ALA A N 1
ATOM 619 C CA . ALA A 1 80 ? -10.762 6.271 19.196 1.00 62.31 80 ALA A CA 1
ATOM 620 C C . ALA A 1 80 ? -11.358 7.199 18.111 1.00 62.31 80 ALA A C 1
ATOM 622 O O . ALA A 1 80 ? -11.016 7.050 16.943 1.00 62.31 80 ALA A O 1
ATOM 623 N N . LYS A 1 81 ? -12.228 8.162 18.460 1.00 60.59 81 LYS A N 1
ATOM 624 C CA . LYS A 1 81 ? -12.884 9.025 17.456 1.00 60.59 81 LYS A CA 1
ATOM 625 C C . LYS A 1 81 ? -12.011 10.199 17.003 1.00 60.59 81 LYS A C 1
ATOM 627 O O . LYS A 1 81 ? -11.838 10.390 15.809 1.00 60.59 81 LYS A O 1
ATOM 632 N N . ALA A 1 82 ? -11.450 10.966 17.941 1.00 63.03 82 ALA A N 1
ATOM 633 C CA . ALA A 1 82 ? -10.529 12.059 17.607 1.00 63.03 82 ALA A CA 1
ATOM 634 C C . ALA A 1 82 ? -9.209 11.528 17.017 1.00 63.03 82 ALA A C 1
ATOM 636 O O . ALA A 1 82 ? -8.560 12.205 16.227 1.00 63.03 82 ALA A O 1
ATOM 637 N N . CYS A 1 83 ? -8.842 10.295 17.371 1.00 75.38 83 CYS A N 1
ATOM 638 C CA . CYS A 1 83 ? -7.652 9.622 16.874 1.00 75.38 83 CYS A CA 1
ATOM 639 C C . CYS A 1 83 ? -7.795 9.172 15.410 1.00 75.38 83 CYS A C 1
ATOM 641 O O . CYS A 1 83 ? -6.791 9.124 14.714 1.00 75.38 83 CYS A O 1
ATOM 643 N N . ALA A 1 84 ? -9.009 8.911 14.906 1.00 83.88 84 ALA A N 1
ATOM 644 C CA . ALA A 1 84 ? -9.205 8.501 13.511 1.00 83.88 84 ALA A CA 1
ATOM 645 C C . ALA A 1 84 ? -8.885 9.631 12.519 1.00 83.88 84 ALA A C 1
ATOM 647 O O . ALA A 1 84 ? -8.089 9.425 11.607 1.00 83.88 84 ALA A O 1
ATOM 648 N N . ASP A 1 85 ? -9.439 10.831 12.724 1.00 86.19 85 ASP A N 1
ATOM 649 C CA . ASP A 1 85 ? -9.170 11.985 11.850 1.00 86.19 85 ASP A CA 1
ATOM 650 C C . ASP A 1 85 ? -7.674 12.332 11.838 1.00 86.19 85 ASP A C 1
ATOM 652 O O . ASP A 1 85 ? -7.088 12.584 10.787 1.00 86.19 85 ASP A O 1
ATOM 656 N N . GLN A 1 86 ? -7.033 12.280 13.010 1.00 86.81 86 GLN A N 1
ATOM 657 C CA . GLN A 1 86 ? -5.595 12.510 13.139 1.00 86.81 86 GLN A CA 1
ATOM 658 C C . GLN A 1 86 ? -4.778 11.408 12.461 1.00 86.81 86 GLN A C 1
ATOM 660 O O . GLN A 1 86 ? -3.804 11.715 11.784 1.00 86.81 86 GLN A O 1
ATOM 665 N N . PHE A 1 87 ? -5.179 10.144 12.605 1.00 88.19 87 PHE A N 1
ATOM 666 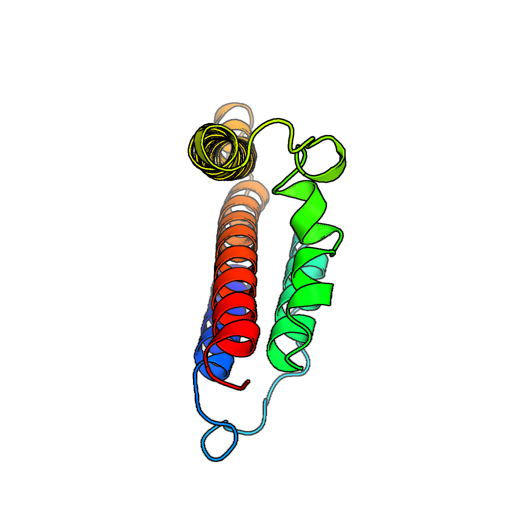C CA . PHE A 1 87 ? -4.513 9.019 11.958 1.00 88.19 87 PHE A CA 1
ATOM 667 C C . PHE A 1 87 ? -4.562 9.154 10.435 1.00 88.19 87 PHE A C 1
ATOM 669 O O . PHE A 1 87 ? -3.527 9.060 9.785 1.00 88.19 87 PHE A O 1
ATOM 676 N N . TYR A 1 88 ? -5.735 9.431 9.858 1.00 89.69 88 TYR A N 1
ATOM 677 C CA . TYR A 1 88 ? -5.860 9.602 8.408 1.00 89.69 88 TYR A CA 1
ATOM 678 C C . TYR A 1 88 ? -5.072 10.810 7.894 1.00 89.69 88 TYR A C 1
ATOM 680 O O . TYR A 1 88 ? -4.418 10.697 6.860 1.00 89.69 88 TYR A O 1
ATOM 688 N N . ALA A 1 89 ? -5.050 11.918 8.642 1.00 91.50 89 ALA A N 1
ATOM 689 C CA . ALA A 1 89 ? -4.201 13.061 8.314 1.00 91.50 89 ALA A CA 1
ATOM 690 C C . ALA A 1 89 ? -2.702 12.702 8.338 1.00 91.50 89 ALA A C 1
ATOM 692 O O . ALA A 1 89 ? -1.950 13.168 7.487 1.00 91.50 89 ALA A O 1
ATOM 693 N N . GLN A 1 90 ? -2.260 11.848 9.270 1.00 91.88 90 GLN A N 1
ATOM 694 C CA . GLN A 1 90 ? -0.877 11.356 9.304 1.00 91.88 90 GLN A CA 1
ATOM 695 C C . GLN A 1 90 ? -0.564 10.405 8.148 1.00 91.88 90 GLN A C 1
ATOM 697 O O . GLN A 1 90 ? 0.495 10.526 7.540 1.00 91.88 90 GLN A O 1
ATOM 702 N N . VAL A 1 91 ? -1.489 9.509 7.785 1.00 92.75 91 VAL A N 1
ATOM 703 C CA . VAL A 1 91 ? -1.339 8.653 6.594 1.00 92.75 91 VAL A CA 1
ATOM 704 C C . VAL A 1 91 ? -1.141 9.508 5.342 1.00 92.75 91 VAL A C 1
ATOM 706 O O . VAL A 1 91 ? -0.211 9.261 4.576 1.00 92.75 91 VAL A O 1
ATOM 709 N N . GLU A 1 92 ? -1.989 10.520 5.146 1.00 93.31 92 GLU A N 1
ATOM 710 C CA . GLU A 1 92 ? -1.896 11.445 4.014 1.00 93.31 92 GLU A CA 1
ATOM 711 C C . GLU A 1 92 ? -0.568 12.211 4.031 1.00 93.31 92 GLU A C 1
ATOM 713 O O . GLU A 1 92 ? 0.155 12.224 3.035 1.00 93.31 92 GLU A O 1
ATOM 718 N N . GLN A 1 93 ? -0.190 12.767 5.185 1.00 93.31 93 GLN A N 1
ATOM 719 C CA . GLN A 1 93 ? 1.053 13.516 5.344 1.00 93.31 93 GLN A CA 1
ATOM 720 C C . GLN A 1 93 ? 2.298 12.662 5.059 1.00 93.31 93 GLN A C 1
ATOM 722 O O . GLN A 1 93 ? 3.205 13.124 4.360 1.00 93.31 93 GLN A O 1
ATOM 727 N N . SER A 1 94 ? 2.361 11.432 5.572 1.00 92.56 94 SER A N 1
ATOM 728 C CA . SER A 1 94 ? 3.498 10.536 5.339 1.00 92.56 94 SER A CA 1
ATOM 729 C C . SER A 1 94 ? 3.555 10.055 3.889 1.00 92.56 94 SER A C 1
ATOM 731 O O . SER A 1 94 ? 4.637 10.059 3.299 1.00 92.56 94 SER A O 1
ATOM 733 N N . ALA A 1 95 ? 2.410 9.758 3.262 1.00 92.88 95 ALA A N 1
ATOM 734 C CA . ALA A 1 95 ? 2.354 9.438 1.836 1.00 92.88 95 ALA A CA 1
ATOM 735 C C . ALA A 1 95 ? 2.835 10.614 0.967 1.00 92.88 95 ALA A C 1
ATOM 737 O O . ALA A 1 95 ? 3.685 10.431 0.095 1.00 92.88 95 ALA A O 1
ATOM 738 N N . GLU A 1 96 ? 2.364 11.836 1.230 1.00 91.88 96 GLU A N 1
ATOM 739 C CA . GLU A 1 96 ? 2.824 13.026 0.510 1.00 91.88 96 GLU A CA 1
ATOM 740 C C . GLU A 1 96 ? 4.322 13.275 0.688 1.00 91.88 96 GLU A C 1
ATOM 742 O O . GLU A 1 96 ? 5.024 13.553 -0.285 1.00 91.88 96 GLU A O 1
ATOM 747 N N . LYS A 1 97 ? 4.819 13.189 1.927 1.00 91.38 97 LYS A N 1
ATOM 748 C CA . LYS A 1 97 ? 6.241 13.355 2.247 1.00 91.38 97 LYS A CA 1
ATOM 749 C C . LYS A 1 97 ? 7.078 12.336 1.479 1.00 91.38 97 LYS A C 1
ATOM 751 O O . LYS A 1 97 ? 8.062 12.711 0.849 1.00 91.38 97 LYS A O 1
ATOM 756 N N . PHE A 1 98 ? 6.664 11.071 1.475 1.00 90.31 98 PHE A N 1
ATOM 757 C CA . PHE A 1 98 ? 7.365 10.000 0.774 1.00 90.31 98 PHE A CA 1
ATOM 758 C C . PHE A 1 98 ? 7.438 10.222 -0.746 1.00 90.31 98 PHE A C 1
ATOM 760 O O . PHE A 1 98 ? 8.478 9.951 -1.353 1.00 90.31 98 PHE A O 1
ATOM 767 N N . LEU A 1 99 ? 6.368 10.752 -1.352 1.00 89.81 99 LEU A N 1
ATOM 768 C CA . LEU A 1 99 ? 6.322 11.090 -2.780 1.00 89.81 99 LEU A CA 1
ATOM 769 C C . LEU A 1 99 ? 7.161 12.333 -3.120 1.00 89.81 99 LEU A C 1
ATOM 771 O O . LEU A 1 99 ? 7.826 12.354 -4.156 1.00 89.81 99 LEU A O 1
ATOM 775 N N . LYS A 1 100 ? 7.167 13.356 -2.252 1.00 86.56 100 LYS A N 1
ATOM 776 C CA . LYS A 1 100 ? 7.921 14.609 -2.454 1.00 86.56 100 LYS A CA 1
ATOM 777 C C . LYS A 1 100 ? 9.436 14.410 -2.408 1.00 86.56 100 LYS A C 1
ATOM 779 O O . LYS A 1 100 ? 10.134 15.080 -3.161 1.00 86.56 100 LYS A O 1
ATOM 784 N N . VAL A 1 101 ? 9.941 13.450 -1.628 1.00 79.69 101 VAL A N 1
ATOM 785 C CA . VAL A 1 101 ? 11.379 13.104 -1.606 1.00 79.69 101 VAL A CA 1
ATOM 786 C C . VAL A 1 101 ? 11.898 12.785 -3.015 1.00 79.69 101 VAL A C 1
ATOM 788 O O . VAL A 1 101 ? 12.911 13.333 -3.431 1.00 79.69 101 VAL A O 1
ATOM 791 N N . GLY A 1 102 ? 11.152 12.004 -3.805 1.00 65.69 102 GLY A N 1
ATOM 792 C CA . GLY A 1 102 ? 11.532 11.709 -5.194 1.00 65.69 102 GLY A CA 1
ATOM 793 C C . GLY A 1 102 ? 11.384 12.892 -6.165 1.00 65.69 102 GLY A C 1
ATOM 794 O O . GLY A 1 102 ? 11.881 12.831 -7.286 1.00 65.69 102 GLY A O 1
ATOM 795 N N . ALA A 1 103 ? 10.695 13.968 -5.770 1.00 63.28 103 ALA A N 1
ATOM 796 C CA . ALA A 1 103 ? 10.535 15.181 -6.572 1.00 63.28 103 ALA A CA 1
ATOM 797 C C . ALA A 1 103 ? 11.628 16.227 -6.286 1.00 63.28 103 ALA A C 1
ATOM 799 O O . ALA A 1 103 ? 12.050 16.927 -7.204 1.00 63.28 103 ALA A O 1
ATOM 800 N N . GLU A 1 104 ? 12.112 16.319 -5.044 1.00 60.25 104 GLU A N 1
ATOM 801 C CA . GLU A 1 104 ? 13.178 17.250 -4.639 1.00 60.25 104 GLU A CA 1
ATOM 802 C C . GLU A 1 104 ? 14.559 16.831 -5.180 1.00 60.25 104 GLU A C 1
ATOM 804 O O . GLU A 1 104 ? 15.356 17.686 -5.585 1.00 60.25 104 GLU A O 1
ATOM 809 N N . ASP A 1 105 ? 14.805 15.524 -5.312 1.00 55.03 105 ASP A N 1
ATOM 810 C CA . ASP A 1 105 ? 16.004 14.981 -5.969 1.00 55.03 105 ASP A CA 1
ATOM 811 C C . ASP A 1 105 ? 16.104 15.399 -7.451 1.00 55.03 105 ASP A C 1
ATOM 813 O O . ASP A 1 105 ? 17.202 15.548 -7.987 1.00 55.03 105 ASP A O 1
ATOM 817 N N . ARG A 1 106 ? 14.969 15.693 -8.108 1.00 54.47 106 ARG A N 1
ATOM 818 C CA . ARG A 1 106 ? 14.929 16.189 -9.499 1.00 54.47 106 ARG A CA 1
ATOM 819 C C . ARG A 1 106 ? 15.308 17.665 -9.638 1.00 54.47 106 ARG A C 1
ATOM 821 O O . ARG A 1 106 ? 15.535 18.127 -10.753 1.00 54.47 106 ARG A O 1
ATOM 828 N N . GLN A 1 107 ? 15.297 18.427 -8.543 1.00 52.81 107 GLN A N 1
ATOM 829 C CA . GLN A 1 107 ? 15.420 19.890 -8.570 1.00 52.81 107 GLN A CA 1
ATOM 830 C C . GLN A 1 107 ? 16.802 20.391 -8.128 1.00 52.81 107 GLN A C 1
ATOM 832 O O . GLN A 1 107 ? 17.150 21.540 -8.396 1.00 52.81 107 GLN A O 1
ATOM 837 N N . SER A 1 108 ? 17.589 19.536 -7.469 1.00 55.03 108 SER A N 1
ATOM 838 C CA . SER A 1 108 ? 18.902 19.868 -6.897 1.00 55.03 108 SER A CA 1
ATOM 839 C C . SER A 1 108 ? 20.094 19.274 -7.657 1.00 55.03 108 SER A C 1
ATOM 841 O O . SER A 1 108 ? 21.218 19.746 -7.489 1.00 55.03 108 SER A O 1
ATOM 843 N N . SER A 1 109 ? 19.857 18.286 -8.519 1.00 48.44 109 SER A N 1
ATOM 844 C CA . SER A 1 109 ? 20.878 17.629 -9.338 1.00 48.44 109 SER A CA 1
ATOM 845 C C . SER A 1 109 ? 20.473 17.683 -10.812 1.00 48.44 109 SER A C 1
ATOM 847 O O . SER A 1 109 ? 19.283 17.660 -11.120 1.00 48.44 109 SER A O 1
ATOM 849 N N . GLU A 1 110 ? 21.452 17.771 -11.722 1.00 49.91 110 GLU A N 1
ATOM 850 C CA . GLU A 1 110 ? 21.255 17.536 -13.164 1.00 49.91 110 GLU A CA 1
ATOM 851 C C . GLU A 1 110 ? 20.295 16.351 -13.369 1.00 49.91 110 GLU A C 1
ATOM 853 O O . GLU A 1 110 ? 20.424 15.380 -12.621 1.00 49.91 110 GLU A O 1
ATOM 858 N N . PRO A 1 111 ? 19.352 16.399 -14.332 1.00 45.06 111 PRO A N 1
ATOM 859 C CA . PRO A 1 111 ? 18.318 15.381 -14.493 1.00 45.06 111 PRO A CA 1
ATOM 860 C C . PRO A 1 111 ? 18.961 14.028 -14.812 1.00 45.06 111 PRO A C 1
ATOM 862 O O . PRO A 1 111 ? 19.198 13.675 -15.968 1.00 45.06 111 PRO A O 1
ATOM 865 N N . SER A 1 112 ? 19.286 13.271 -13.770 1.00 47.91 112 SER A N 1
ATOM 866 C CA . SER A 1 112 ? 19.721 11.897 -13.876 1.00 47.91 112 SER A CA 1
ATOM 867 C C . SER A 1 112 ? 18.472 11.049 -14.071 1.00 47.91 112 SER A C 1
ATOM 869 O O . SER A 1 112 ? 17.475 11.175 -13.358 1.00 47.91 112 SER A O 1
ATOM 871 N N . MET A 1 113 ? 18.521 10.190 -15.086 1.00 50.59 113 MET A N 1
ATOM 872 C CA . MET A 1 113 ? 17.418 9.306 -15.480 1.00 50.59 113 MET A CA 1
ATOM 873 C C . MET A 1 113 ? 16.918 8.408 -14.332 1.00 50.59 113 MET A C 1
ATOM 875 O O . MET A 1 113 ? 15.772 7.962 -14.354 1.00 50.59 113 MET A O 1
ATOM 879 N N . ASP A 1 114 ? 17.744 8.193 -13.307 1.00 55.91 114 ASP A N 1
ATOM 880 C CA . ASP A 1 114 ? 17.424 7.380 -12.132 1.00 55.91 114 ASP A CA 1
ATOM 881 C C . ASP A 1 114 ? 16.368 8.041 -11.220 1.00 55.91 114 ASP A C 1
ATOM 883 O O . ASP A 1 114 ? 15.518 7.348 -10.659 1.00 55.91 114 ASP A O 1
ATOM 887 N N . GLY A 1 115 ? 16.344 9.379 -11.123 1.00 59.38 115 GLY A N 1
ATOM 888 C CA . GLY A 1 115 ? 15.402 10.111 -10.261 1.00 59.38 115 GLY A CA 1
ATOM 889 C C . GLY A 1 115 ? 13.961 10.146 -10.788 1.00 59.38 115 GLY A C 1
ATOM 890 O O . GLY A 1 115 ? 13.005 10.311 -10.024 1.00 59.38 115 GLY A O 1
ATOM 891 N N . GLU A 1 116 ? 13.762 9.967 -12.098 1.00 61.25 116 GLU A N 1
ATOM 892 C CA . GLU A 1 116 ? 12.415 9.872 -12.665 1.00 61.25 116 GLU A CA 1
ATOM 893 C C . GLU A 1 116 ? 11.773 8.509 -12.393 1.00 61.25 116 GLU A C 1
ATOM 895 O O . GLU A 1 116 ? 10.622 8.450 -11.949 1.00 61.25 116 GLU A O 1
ATOM 900 N N . SER A 1 117 ? 12.555 7.443 -12.578 1.00 68.06 117 SER A N 1
ATOM 901 C CA . SER A 1 117 ? 12.158 6.069 -12.272 1.00 68.06 117 SER A CA 1
ATOM 902 C C . SER A 1 117 ? 11.812 5.893 -10.792 1.00 68.06 117 SER A C 1
ATOM 904 O O . SER A 1 117 ? 10.811 5.255 -10.469 1.00 68.06 117 SER A O 1
ATOM 906 N N . ASP A 1 118 ? 12.589 6.496 -9.888 1.00 78.06 118 ASP A N 1
ATOM 907 C CA . ASP A 1 118 ? 12.360 6.368 -8.446 1.00 78.06 118 ASP A CA 1
ATOM 908 C C . ASP A 1 118 ? 10.989 6.916 -8.018 1.00 78.06 118 ASP A C 1
ATOM 910 O O . ASP A 1 118 ? 10.253 6.276 -7.267 1.00 78.06 118 ASP A O 1
ATOM 914 N N . ALA A 1 119 ? 10.580 8.066 -8.561 1.00 82.69 119 ALA A N 1
ATOM 915 C CA . ALA A 1 119 ? 9.286 8.665 -8.237 1.00 82.69 119 ALA A CA 1
ATOM 916 C C . ALA A 1 119 ? 8.095 7.803 -8.697 1.00 82.69 119 ALA A C 1
ATOM 918 O O . ALA A 1 119 ? 7.095 7.711 -7.982 1.00 82.69 119 ALA A O 1
ATOM 919 N N . LEU A 1 120 ? 8.199 7.151 -9.862 1.00 83.75 120 LEU A N 1
ATOM 920 C CA . LEU A 1 120 ? 7.162 6.232 -10.345 1.00 83.75 120 LEU A CA 1
ATOM 921 C C . LEU A 1 120 ? 7.053 5.006 -9.432 1.00 83.75 120 LEU A C 1
ATOM 923 O O . LEU A 1 120 ? 5.955 4.650 -9.007 1.00 83.75 120 LEU A O 1
ATOM 927 N N . VAL A 1 121 ? 8.188 4.409 -9.058 1.00 84.25 121 VAL A N 1
ATOM 928 C CA . VAL A 1 121 ? 8.242 3.256 -8.144 1.00 84.25 121 VAL A CA 1
ATOM 929 C C . VAL A 1 121 ? 7.675 3.617 -6.766 1.00 84.25 121 VAL A C 1
ATOM 931 O O . VAL A 1 121 ? 6.890 2.853 -6.201 1.00 84.25 121 VAL A O 1
ATOM 934 N N . ARG A 1 122 ? 7.980 4.812 -6.245 1.00 89.00 122 ARG A N 1
ATOM 935 C CA . ARG A 1 122 ? 7.375 5.336 -5.007 1.00 89.00 122 ARG A CA 1
ATOM 936 C C . ARG A 1 122 ? 5.862 5.495 -5.117 1.00 89.00 122 ARG A C 1
ATOM 938 O O . ARG A 1 122 ? 5.146 5.136 -4.184 1.00 89.00 122 ARG A O 1
ATOM 945 N N . GLY A 1 123 ? 5.372 5.994 -6.252 1.00 89.62 123 GLY A N 1
ATOM 946 C CA . GLY A 1 123 ? 3.940 6.065 -6.543 1.00 89.62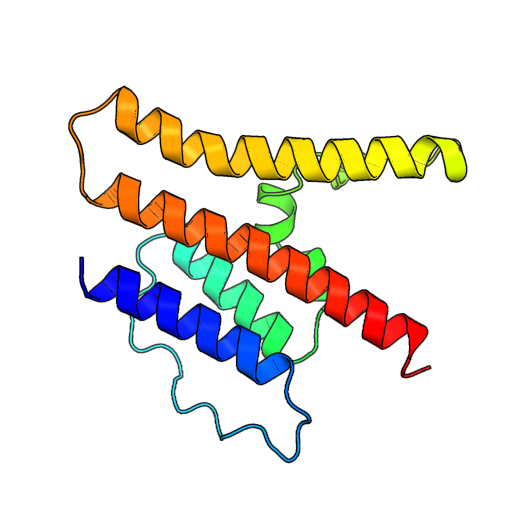 123 GLY A CA 1
ATOM 947 C C . GLY A 1 123 ? 3.276 4.690 -6.477 1.00 89.62 123 GLY A C 1
ATOM 948 O O . GLY A 1 123 ? 2.255 4.522 -5.806 1.00 89.62 123 GLY A O 1
ATOM 949 N N . VAL A 1 124 ? 3.899 3.685 -7.098 1.00 89.94 124 VAL A N 1
ATOM 950 C CA . VAL A 1 124 ? 3.404 2.304 -7.061 1.00 89.94 124 VAL A CA 1
ATOM 951 C C . VAL A 1 124 ? 3.433 1.723 -5.647 1.00 89.94 124 VAL A C 1
ATOM 953 O O . VAL A 1 124 ? 2.478 1.045 -5.279 1.00 89.94 124 VAL A O 1
ATOM 956 N N . LEU A 1 125 ? 4.448 2.014 -4.822 1.00 91.31 125 LEU A N 1
ATOM 957 C CA . LEU A 1 125 ? 4.474 1.594 -3.410 1.00 91.31 125 LEU A CA 1
ATOM 958 C C . LEU A 1 125 ? 3.264 2.110 -2.636 1.00 91.31 125 LEU A C 1
ATOM 960 O O . LEU A 1 125 ? 2.556 1.326 -2.005 1.00 91.31 125 LEU A O 1
ATOM 964 N N . VAL A 1 126 ? 3.012 3.421 -2.700 1.00 93.75 126 VAL A N 1
ATOM 965 C CA . VAL A 1 126 ? 1.880 4.046 -1.999 1.00 93.75 126 VAL A CA 1
ATOM 966 C C . VAL A 1 126 ? 0.562 3.438 -2.480 1.00 93.75 126 VAL A C 1
ATOM 968 O O . VAL A 1 126 ? -0.291 3.074 -1.668 1.00 93.75 126 VAL A O 1
ATOM 971 N N . MET A 1 127 ? 0.415 3.250 -3.795 1.00 93.06 127 MET A N 1
ATOM 972 C CA . MET A 1 127 ? -0.759 2.605 -4.378 1.00 93.06 127 MET A CA 1
ATOM 973 C C . MET A 1 127 ? -0.917 1.152 -3.905 1.00 93.06 127 MET A C 1
ATOM 975 O O . MET A 1 127 ? -2.015 0.752 -3.523 1.00 93.06 127 MET A O 1
ATOM 979 N N . ALA A 1 128 ? 0.154 0.357 -3.894 1.00 91.94 128 ALA A N 1
ATOM 980 C CA . ALA A 1 128 ? 0.126 -1.036 -3.457 1.00 91.94 128 ALA A CA 1
ATOM 981 C C . ALA A 1 128 ? -0.257 -1.1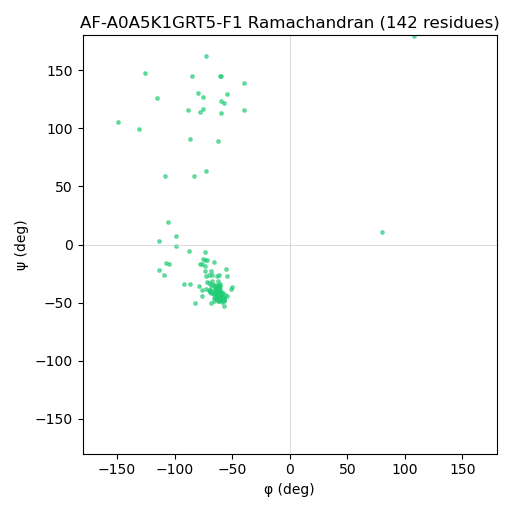62 -1.973 1.00 91.94 128 ALA A C 1
ATOM 983 O O . ALA A 1 128 ? -1.071 -2.019 -1.629 1.00 91.94 128 ALA A O 1
ATOM 984 N N . ILE A 1 129 ? 0.245 -0.275 -1.107 1.00 94.38 129 ILE A N 1
ATOM 985 C CA . ILE A 1 129 ? -0.157 -0.202 0.308 1.00 94.38 129 ILE A CA 1
ATOM 986 C C . ILE A 1 129 ? -1.651 0.125 0.424 1.00 94.38 129 ILE A C 1
ATOM 988 O O . ILE A 1 129 ? -2.368 -0.546 1.168 1.00 94.38 129 ILE A O 1
ATOM 992 N N . ALA A 1 130 ? -2.149 1.103 -0.339 1.00 93.38 130 ALA A N 1
ATOM 993 C CA . ALA A 1 130 ? -3.570 1.453 -0.344 1.00 93.38 130 ALA A CA 1
ATOM 994 C C . ALA A 1 130 ? -4.453 0.278 -0.808 1.00 93.38 130 ALA A C 1
ATOM 996 O O . ALA A 1 130 ? -5.481 -0.011 -0.192 1.00 93.38 130 ALA A O 1
ATOM 997 N N . VAL A 1 131 ? -4.027 -0.448 -1.849 1.00 92.31 131 VAL A N 1
ATOM 998 C CA . VAL A 1 131 ? -4.700 -1.665 -2.327 1.00 92.31 131 VAL A CA 1
ATOM 999 C C . VAL A 1 131 ? -4.689 -2.755 -1.252 1.00 92.31 131 VAL A C 1
ATOM 1001 O O . VAL A 1 131 ? -5.733 -3.350 -0.990 1.00 92.31 131 VAL A O 1
ATOM 1004 N N . ALA A 1 132 ? -3.553 -2.997 -0.591 1.00 93.44 132 ALA A N 1
ATOM 1005 C CA . ALA A 1 132 ? -3.457 -3.965 0.500 1.00 93.44 132 ALA A CA 1
ATOM 1006 C C . ALA A 1 132 ? -4.391 -3.604 1.665 1.00 93.44 132 ALA A C 1
ATOM 1008 O O . ALA A 1 132 ? -5.113 -4.471 2.153 1.00 93.44 132 ALA A O 1
ATOM 1009 N N . ALA A 1 133 ? -4.443 -2.330 2.067 1.00 93.19 133 ALA A N 1
ATOM 1010 C CA . ALA A 1 133 ? -5.337 -1.844 3.118 1.00 93.19 133 ALA A CA 1
ATOM 1011 C C . ALA A 1 133 ? -6.812 -2.047 2.753 1.00 93.19 133 ALA A C 1
ATOM 1013 O O . ALA A 1 133 ? -7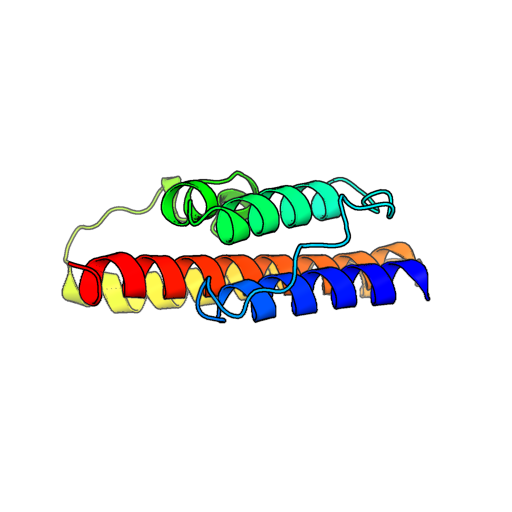.593 -2.558 3.560 1.00 93.19 133 ALA A O 1
ATOM 1014 N N . PHE A 1 134 ? -7.189 -1.711 1.519 1.00 91.62 134 PHE A N 1
ATOM 1015 C CA . PHE A 1 134 ? -8.545 -1.906 1.015 1.00 91.62 134 PHE A CA 1
ATOM 1016 C C . PHE A 1 134 ? -8.943 -3.389 0.959 1.00 91.62 134 PHE A C 1
ATOM 1018 O O . PHE A 1 134 ? -10.042 -3.759 1.383 1.00 91.62 134 PHE A O 1
ATOM 1025 N N . LEU A 1 135 ? -8.056 -4.260 0.470 1.00 89.81 135 LEU A N 1
ATOM 1026 C CA . LEU A 1 135 ? -8.310 -5.700 0.392 1.00 89.81 135 LEU A CA 1
ATOM 1027 C C . LEU A 1 135 ? -8.336 -6.357 1.778 1.00 89.81 135 LEU A C 1
ATOM 1029 O O . LEU A 1 135 ? -9.214 -7.182 2.022 1.00 89.81 135 LEU A O 1
ATOM 1033 N N . ALA A 1 136 ? -7.463 -5.949 2.705 1.00 90.88 136 ALA A N 1
ATOM 1034 C CA . ALA A 1 136 ? -7.504 -6.377 4.104 1.00 90.88 136 ALA A CA 1
ATOM 1035 C C . ALA A 1 136 ? -8.832 -5.984 4.762 1.00 90.88 136 ALA A C 1
ATOM 1037 O O . ALA A 1 136 ? -9.498 -6.819 5.370 1.00 90.88 136 ALA A O 1
ATOM 1038 N N . PHE A 1 137 ? -9.261 -4.730 4.585 1.00 90.38 137 PHE A N 1
ATOM 1039 C CA . PHE A 1 137 ? -10.553 -4.256 5.073 1.00 90.38 137 PHE A CA 1
ATOM 1040 C C . PHE A 1 137 ? -11.707 -5.084 4.494 1.00 90.38 137 PHE A C 1
ATOM 1042 O O . PHE A 1 137 ? -12.582 -5.533 5.233 1.00 90.38 137 PHE A O 1
ATOM 1049 N N . THR A 1 138 ? -11.689 -5.336 3.184 1.00 88.81 138 THR A N 1
ATOM 1050 C CA . THR A 1 138 ? -12.694 -6.158 2.495 1.00 88.81 138 THR A CA 1
ATOM 1051 C C . THR A 1 138 ? -12.720 -7.578 3.065 1.00 88.81 138 THR A C 1
ATOM 1053 O O . THR A 1 138 ? -13.789 -8.074 3.410 1.00 88.81 138 THR A O 1
ATOM 1056 N N . GLN A 1 139 ? -11.560 -8.218 3.231 1.00 86.19 139 GLN A N 1
ATOM 1057 C CA . GLN A 1 139 ? -11.455 -9.571 3.778 1.00 86.19 139 GLN A CA 1
ATOM 1058 C C . GLN A 1 139 ? -11.993 -9.654 5.215 1.00 86.19 139 GLN A C 1
ATOM 1060 O O . GLN A 1 139 ? -12.727 -10.581 5.554 1.00 86.19 139 GLN A O 1
ATOM 1065 N N . CYS A 1 140 ? -11.685 -8.667 6.054 1.00 85.56 140 CYS A N 1
ATOM 1066 C CA . CYS A 1 140 ? -12.157 -8.640 7.435 1.00 85.56 140 CYS A CA 1
ATOM 1067 C C . CYS A 1 140 ? -13.668 -8.375 7.566 1.00 85.56 140 CYS A C 1
ATOM 1069 O O . CYS A 1 140 ? -14.254 -8.777 8.566 1.00 85.56 140 CYS A O 1
ATOM 1071 N N . ASN A 1 141 ? -14.303 -7.699 6.598 1.00 86.38 141 ASN A N 1
ATOM 1072 C CA . ASN A 1 141 ? -15.700 -7.250 6.720 1.00 86.38 141 ASN A CA 1
ATOM 1073 C C . ASN A 1 141 ? -16.705 -7.994 5.824 1.00 86.38 141 ASN A C 1
ATOM 1075 O O . ASN A 1 141 ? -17.887 -8.029 6.152 1.00 86.38 141 ASN A O 1
ATOM 1079 N N . LEU A 1 142 ? -16.280 -8.552 4.685 1.00 79.00 142 LEU A N 1
ATOM 1080 C CA . LEU A 1 142 ? -17.177 -9.141 3.675 1.00 79.00 142 LEU A CA 1
ATOM 1081 C C . LEU A 1 142 ? -17.029 -10.656 3.525 1.00 79.00 142 LEU A C 1
ATOM 1083 O O . LEU A 1 142 ? -17.952 -11.304 3.041 1.00 79.00 142 LEU A O 1
ATOM 1087 N N . THR A 1 143 ? -15.887 -11.221 3.918 1.00 63.62 143 THR A N 1
ATOM 1088 C CA . THR A 1 143 ? -15.647 -12.675 3.887 1.00 63.62 143 THR A CA 1
ATOM 1089 C C . THR A 1 143 ? -15.686 -13.318 5.275 1.00 63.62 143 THR A C 1
ATOM 1091 O O . THR A 1 143 ? -15.141 -14.407 5.444 1.00 63.62 143 THR A O 1
ATOM 1094 N N . GLY A 1 144 ? -16.296 -12.627 6.248 1.00 50.50 144 GLY A N 1
ATOM 1095 C CA . GLY A 1 144 ? -16.523 -13.120 7.610 1.00 50.50 144 GLY A CA 1
ATOM 1096 C C . GLY A 1 144 ? -17.455 -14.322 7.671 1.00 50.50 144 GLY A C 1
ATOM 1097 O O . GLY A 1 144 ? -18.443 -14.342 6.902 1.00 50.50 144 GLY A O 1
#

Solvent-accessible surface area (backbone atoms only — not comparable to full-atom values): 8347 Å² total; per-residue (Å²): 115,67,68,56,53,51,50,51,52,49,52,52,55,52,58,55,45,58,75,42,59,77,96,72,46,73,80,80,93,64,81,76,87,65,77,55,87,49,74,67,38,48,40,42,53,53,41,51,55,27,45,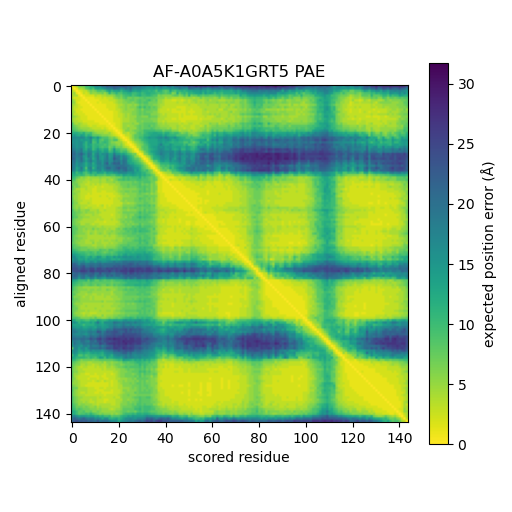7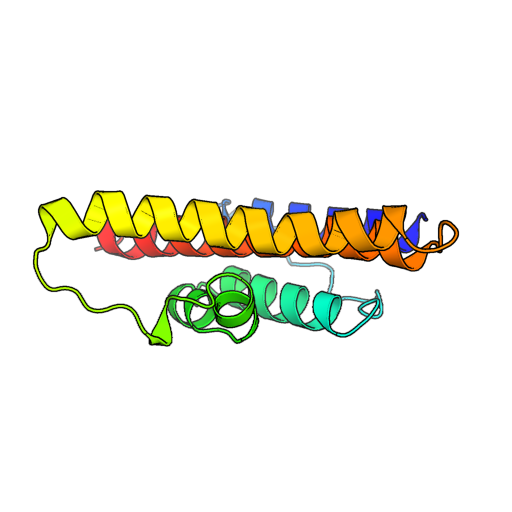0,72,66,39,21,68,60,33,63,69,28,70,57,36,45,67,42,41,67,61,61,90,75,64,76,89,86,46,78,72,73,43,47,63,52,47,54,51,47,54,50,50,33,47,50,51,56,51,45,55,38,53,53,59,52,73,78,43,80,87,51,76,64,43,59,50,47,34,54,54,46,50,50,42,57,51,51,52,53,50,27,51,52,51,39,52,44,50,69,69,73,69,109

pLDDT: mean 78.58, std 14.41, range [45.06, 94.38]

Nearest PDB structures (foldseek):
  6n63-assembly1_A-2  TM=2.287E-01  e=8.981E-01  Bacillus thermotolerans
  8qae-assembly1_A  TM=2.980E-01  e=3.938E+00  synthetic construct
  7kaj-assembly1_A  TM=2.939E-01  e=5.039E+00  Saccharomyces cerevisiae BY4741
  7kaq-assembly1_A  TM=2.986E-01  e=7.473E+00  Saccharomyces cerevisiae BY4741

Radius of gyration: 16.55 Å; Cα contacts (8 Å, |Δi|>4): 104; chains: 1; bounding box: 38×38×45 Å

Foldseek 3Di:
DVLLVVLLVLLVVLLVLLPDDPVPRDDNPDPPPRDQPDPLSVLSVVLSVCSSVVVLVVSCVGPLVCQLLVCPVVDDCPDPPVSVVVSVVSSVVSLVVQLVVLVVVCVPDDRDVSSVSVNSSSVSSNVSNVSSVVSVVCCVPPVD

Sequence (144 aa):
MEETDEFVRELELRLLRCSLPPSRRPPSPYASRTNPAGSLGCLVEELVSLIEKGSYAEALSSDAARIVLDFADGWQFENAKACADQFYAQVEQSAEKFLKVGAEDRQSSEPSMDGESDALVRGVLVMAIAVAAFLAFTQCNLTG

Mean predicted aligned error: 8.85 Å